Protein AF-A3J764-F1 (afdb_monomer_lite)

Structure (mmCIF, N/CA/C/O backbone):
data_AF-A3J764-F1
#
_entry.id   AF-A3J764-F1
#
loop_
_atom_site.group_PDB
_atom_site.id
_atom_site.type_symbol
_atom_site.label_atom_id
_atom_site.label_alt_id
_atom_site.label_comp_id
_atom_site.label_asym_id
_atom_site.label_entity_id
_atom_site.label_seq_id
_atom_site.pdbx_PDB_ins_code
_atom_site.Cartn_x
_atom_site.Cartn_y
_atom_site.Cartn_z
_atom_site.occupancy
_atom_site.B_iso_or_equiv
_atom_site.auth_seq_id
_atom_site.auth_comp_id
_atom_site.auth_asym_id
_atom_site.auth_atom_id
_atom_site.pdbx_PDB_model_num
ATOM 1 N N . MET A 1 1 ? 23.336 4.872 -10.282 1.00 54.88 1 MET A N 1
ATOM 2 C CA . MET A 1 1 ? 22.116 4.173 -10.745 1.00 54.88 1 MET A CA 1
ATOM 3 C C . MET A 1 1 ? 21.204 3.808 -9.575 1.00 54.88 1 MET A C 1
ATOM 5 O O . MET A 1 1 ? 20.024 4.112 -9.647 1.00 54.88 1 MET A O 1
ATOM 9 N N . GLU A 1 2 ? 21.726 3.262 -8.471 1.00 68.81 2 GLU A N 1
ATOM 10 C CA . GLU A 1 2 ? 20.889 2.789 -7.348 1.00 68.81 2 GLU A CA 1
ATOM 11 C C . GLU A 1 2 ? 20.148 3.894 -6.576 1.00 68.81 2 GLU A C 1
ATOM 13 O O . GLU A 1 2 ? 18.975 3.736 -6.256 1.00 68.81 2 GLU A O 1
ATOM 18 N N . ILE A 1 3 ? 20.775 5.054 -6.351 1.00 75.19 3 ILE A N 1
ATOM 19 C CA . ILE A 1 3 ? 20.159 6.170 -5.601 1.00 75.19 3 ILE A CA 1
ATOM 20 C C . ILE A 1 3 ? 18.901 6.708 -6.302 1.00 75.19 3 ILE A C 1
ATOM 22 O O . ILE A 1 3 ? 17.906 7.008 -5.650 1.00 75.19 3 ILE A O 1
ATOM 26 N N . LEU A 1 4 ? 18.919 6.800 -7.636 1.00 74.69 4 LEU A N 1
ATOM 27 C CA . LEU A 1 4 ? 17.779 7.299 -8.410 1.00 74.69 4 LEU A CA 1
ATOM 28 C C . LEU A 1 4 ? 16.599 6.315 -8.366 1.00 74.69 4 LEU A C 1
ATOM 30 O O . LEU A 1 4 ? 15.451 6.738 -8.244 1.00 74.69 4 LEU A O 1
ATOM 34 N N . ALA A 1 5 ? 16.883 5.009 -8.405 1.00 77.06 5 ALA A N 1
ATOM 35 C CA . ALA A 1 5 ? 15.869 3.967 -8.264 1.00 77.06 5 ALA A CA 1
ATOM 36 C C . ALA A 1 5 ? 15.254 3.956 -6.856 1.00 77.06 5 ALA A C 1
ATOM 38 O O . ALA A 1 5 ? 14.036 3.827 -6.725 1.00 77.06 5 ALA A O 1
ATOM 39 N N . LEU A 1 6 ? 16.074 4.158 -5.818 1.00 78.25 6 LEU A N 1
ATOM 40 C CA . LEU A 1 6 ? 15.626 4.259 -4.426 1.00 78.25 6 LEU A CA 1
ATOM 41 C C . LEU A 1 6 ? 14.719 5.483 -4.205 1.00 78.25 6 LEU A C 1
ATOM 43 O O . LEU A 1 6 ? 13.680 5.392 -3.555 1.00 78.25 6 LEU A O 1
ATOM 47 N N . LEU A 1 7 ? 15.081 6.627 -4.795 1.00 82.56 7 LEU A N 1
ATOM 48 C CA . LEU A 1 7 ? 14.262 7.840 -4.750 1.00 82.56 7 LEU A CA 1
ATOM 49 C C . LEU A 1 7 ? 12.936 7.653 -5.500 1.00 82.56 7 LEU A C 1
ATOM 51 O O . LEU A 1 7 ? 11.882 8.013 -4.978 1.00 82.56 7 LEU A O 1
ATOM 55 N N . GLY A 1 8 ? 12.965 7.044 -6.690 1.00 83.12 8 GLY A N 1
ATOM 56 C CA . GLY A 1 8 ? 11.759 6.764 -7.473 1.00 83.12 8 GLY A CA 1
ATOM 57 C C . GLY A 1 8 ? 10.791 5.811 -6.764 1.00 83.12 8 GLY A C 1
ATOM 58 O O . GLY A 1 8 ? 9.594 6.088 -6.690 1.00 83.12 8 GLY A O 1
ATOM 59 N N . THR A 1 9 ? 11.303 4.728 -6.171 1.00 84.88 9 THR A N 1
ATOM 60 C CA . THR A 1 9 ? 10.486 3.805 -5.360 1.00 84.88 9 THR A CA 1
ATOM 61 C C . THR A 1 9 ? 9.934 4.476 -4.108 1.00 84.88 9 THR A C 1
ATOM 63 O O . THR A 1 9 ? 8.765 4.270 -3.787 1.00 84.88 9 THR A O 1
ATOM 66 N N . GLY A 1 10 ? 10.715 5.336 -3.448 1.00 86.25 10 GLY A N 1
ATOM 67 C CA . GLY A 1 10 ? 10.246 6.132 -2.313 1.00 86.25 10 GLY A CA 1
ATOM 68 C C . GLY A 1 10 ? 9.065 7.042 -2.667 1.00 86.25 10 GLY A C 1
ATOM 69 O O . GLY A 1 10 ? 8.084 7.089 -1.928 1.00 86.25 10 GLY A O 1
ATOM 70 N N . ILE A 1 11 ? 9.107 7.709 -3.825 1.00 90.38 11 ILE A N 1
ATOM 71 C CA . ILE A 1 11 ? 8.010 8.571 -4.297 1.00 90.38 11 ILE A CA 1
ATOM 72 C C . ILE A 1 11 ? 6.748 7.748 -4.583 1.00 90.38 11 ILE A C 1
ATOM 74 O O . ILE A 1 11 ? 5.661 8.117 -4.140 1.00 90.38 11 ILE A O 1
ATOM 78 N N . ILE A 1 12 ? 6.878 6.617 -5.281 1.00 91.00 12 ILE A N 1
ATOM 79 C CA . ILE A 1 12 ? 5.739 5.742 -5.609 1.00 91.00 12 ILE A CA 1
ATOM 80 C C . ILE A 1 12 ? 5.112 5.162 -4.340 1.00 91.00 12 ILE A C 1
ATOM 82 O O . ILE A 1 12 ? 3.888 5.147 -4.209 1.00 91.00 12 ILE A O 1
ATOM 86 N N . ALA A 1 13 ? 5.940 4.745 -3.381 1.00 89.25 13 ALA A N 1
ATOM 87 C CA . ALA A 1 13 ? 5.481 4.291 -2.078 1.00 89.25 13 ALA A CA 1
ATOM 88 C C . ALA A 1 13 ? 4.680 5.388 -1.361 1.00 89.25 13 ALA A C 1
ATOM 90 O O . ALA A 1 13 ? 3.597 5.127 -0.845 1.00 89.25 13 ALA A O 1
ATOM 91 N N . LEU A 1 14 ? 5.159 6.632 -1.387 1.00 92.75 14 LEU A N 1
ATOM 92 C CA . LEU A 1 14 ? 4.495 7.763 -0.740 1.00 92.75 14 LEU A CA 1
ATOM 93 C C . LEU A 1 14 ? 3.155 8.112 -1.411 1.00 92.75 14 LEU A C 1
ATOM 95 O O . LEU A 1 14 ? 2.171 8.379 -0.721 1.00 92.75 14 LEU A O 1
ATOM 99 N N . ILE A 1 15 ? 3.073 8.023 -2.742 1.00 92.38 15 ILE A N 1
ATOM 100 C CA . ILE A 1 15 ? 1.810 8.164 -3.484 1.00 92.38 15 ILE A CA 1
ATOM 101 C C . ILE A 1 15 ? 0.835 7.041 -3.101 1.00 92.38 15 ILE A C 1
ATOM 103 O O . ILE A 1 15 ? -0.319 7.322 -2.773 1.00 92.38 15 ILE A O 1
ATOM 107 N N . GLY A 1 16 ? 1.298 5.787 -3.085 1.00 91.25 16 GLY A N 1
ATOM 108 C CA . GLY A 1 16 ? 0.499 4.632 -2.666 1.00 91.25 16 GLY A CA 1
ATOM 109 C C . GLY A 1 16 ? -0.026 4.769 -1.236 1.00 91.25 16 GLY A C 1
ATOM 110 O O . GLY A 1 16 ? -1.191 4.465 -0.977 1.00 91.25 16 GLY A O 1
ATOM 111 N N . PHE A 1 17 ? 0.791 5.318 -0.333 1.00 92.94 17 PHE A N 1
ATOM 112 C CA . PHE A 1 17 ? 0.392 5.620 1.039 1.00 92.94 17 PHE A CA 1
ATOM 113 C C . PHE A 1 17 ? -0.721 6.668 1.090 1.00 92.94 17 PHE A C 1
ATOM 115 O O . PHE A 1 17 ? -1.737 6.441 1.739 1.00 92.94 17 PHE A O 1
ATOM 122 N N . ILE A 1 18 ? -0.566 7.802 0.394 1.00 92.56 18 ILE A N 1
ATOM 123 C CA . ILE A 1 18 ? -1.566 8.884 0.386 1.00 92.56 18 ILE A CA 1
ATOM 124 C C . ILE A 1 18 ? -2.897 8.385 -0.179 1.00 92.56 18 ILE A C 1
ATOM 126 O O . ILE A 1 18 ? -3.956 8.661 0.387 1.00 92.56 18 ILE A O 1
ATOM 130 N N . VAL A 1 19 ? -2.855 7.646 -1.288 1.00 92.25 19 VAL A N 1
ATOM 131 C CA . VAL A 1 19 ? -4.057 7.081 -1.907 1.00 92.25 19 VAL A CA 1
ATOM 132 C C . VAL A 1 19 ? -4.711 6.073 -0.963 1.00 92.25 19 VAL A C 1
ATOM 134 O O . VAL A 1 19 ? -5.900 6.202 -0.676 1.00 92.25 19 VAL A O 1
ATOM 137 N N . GLY A 1 20 ? -3.943 5.130 -0.408 1.00 92.31 20 GLY A N 1
ATOM 138 C CA . GLY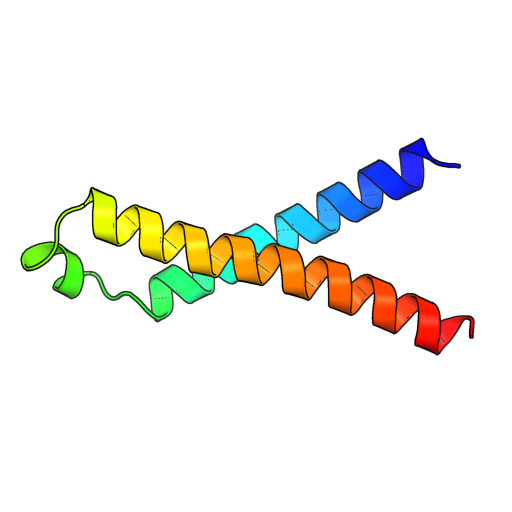 A 1 20 ? -4.440 4.163 0.573 1.00 92.31 20 GLY A CA 1
ATOM 139 C C . GLY A 1 20 ? -5.031 4.832 1.818 1.00 92.31 20 GLY A C 1
ATOM 140 O O . GLY A 1 20 ? -6.083 4.416 2.301 1.00 92.31 20 GLY A O 1
ATOM 141 N N . TRP A 1 21 ? -4.430 5.927 2.287 1.00 91.44 21 TRP A N 1
ATOM 142 C CA . TRP A 1 21 ? -4.951 6.716 3.401 1.00 91.44 21 TRP A CA 1
ATOM 143 C C . TRP A 1 21 ? -6.307 7.345 3.068 1.00 91.44 21 TRP A C 1
ATOM 145 O O . TRP A 1 21 ? -7.254 7.202 3.841 1.00 91.44 21 TRP A O 1
ATOM 155 N N . LYS A 1 22 ? -6.455 7.945 1.880 1.00 89.38 22 LYS A N 1
ATOM 156 C CA . LYS A 1 22 ? -7.748 8.481 1.420 1.00 89.38 22 LYS A CA 1
ATOM 157 C C . LYS A 1 22 ? -8.819 7.399 1.273 1.00 89.38 22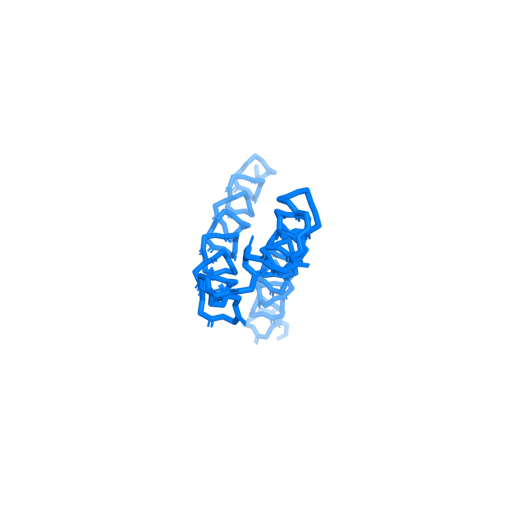 LYS A C 1
ATOM 159 O O . LYS A 1 22 ? -9.970 7.629 1.635 1.00 89.38 22 LYS A O 1
ATOM 164 N N . PHE A 1 23 ? -8.454 6.212 0.791 1.00 88.56 23 PHE A N 1
ATOM 165 C CA . PHE A 1 23 ? -9.370 5.068 0.771 1.00 88.56 23 PHE A CA 1
ATOM 166 C C . PHE A 1 23 ? -9.761 4.624 2.181 1.00 88.56 23 PHE A C 1
ATOM 168 O O . PHE A 1 23 ? -10.917 4.275 2.411 1.00 88.56 23 PHE A O 1
ATOM 175 N N . SER A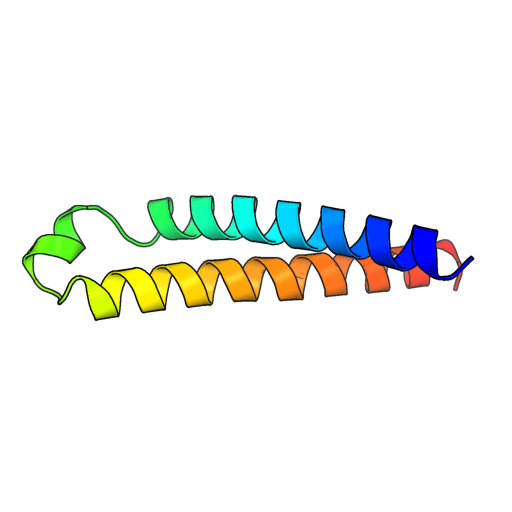 1 24 ? -8.840 4.683 3.143 1.00 88.31 24 SER A N 1
ATOM 176 C CA . SER A 1 24 ? -9.144 4.368 4.539 1.00 88.31 24 SER A CA 1
ATOM 177 C C . SER A 1 24 ? -10.147 5.348 5.158 1.00 88.31 24 SER A C 1
ATOM 179 O O . SER A 1 24 ? -11.014 4.929 5.920 1.00 88.31 24 SER A O 1
ATOM 181 N N . ASP A 1 25 ? -10.087 6.633 4.792 1.00 86.31 25 ASP A N 1
ATOM 182 C CA . ASP A 1 25 ? -11.058 7.641 5.231 1.00 86.31 25 ASP A CA 1
ATOM 183 C C . ASP A 1 25 ? -12.451 7.400 4.637 1.00 86.31 25 ASP A C 1
ATOM 185 O O . ASP A 1 25 ? -13.456 7.669 5.292 1.00 86.31 25 ASP A O 1
ATOM 189 N N . PHE A 1 26 ? -12.516 6.854 3.420 1.00 85.19 26 PHE A N 1
ATOM 190 C CA . PHE A 1 26 ? -13.773 6.451 2.796 1.00 85.19 26 PHE A CA 1
ATOM 191 C C . PHE A 1 26 ? -14.357 5.176 3.424 1.00 85.19 26 PHE A C 1
ATOM 193 O O . PHE A 1 26 ? -15.551 5.114 3.709 1.00 85.19 26 PHE A O 1
ATOM 200 N N . LEU A 1 27 ? -13.520 4.160 3.656 1.00 85.19 27 LEU A N 1
ATOM 201 C CA . LEU A 1 27 ? -13.946 2.863 4.194 1.00 85.19 27 LEU A CA 1
ATOM 202 C C . LEU A 1 27 ? -14.290 2.913 5.684 1.00 85.19 27 LEU A C 1
ATOM 204 O O . LEU A 1 27 ? -15.089 2.105 6.152 1.00 85.19 27 LEU A O 1
ATOM 208 N N . ILE A 1 28 ? -13.684 3.839 6.428 1.00 85.06 28 ILE A N 1
ATOM 209 C CA . ILE A 1 28 ? -13.852 3.969 7.874 1.00 85.06 28 ILE A CA 1
ATOM 210 C C . ILE A 1 28 ? -14.542 5.305 8.175 1.00 85.06 28 ILE A C 1
ATOM 212 O O . ILE A 1 28 ? -13.870 6.317 8.418 1.00 85.06 28 ILE A O 1
ATOM 216 N N . PRO A 1 29 ? -15.887 5.329 8.162 1.00 81.12 29 PRO A N 1
ATOM 217 C CA . PRO A 1 29 ? -16.643 6.550 8.374 1.00 81.12 29 PRO A CA 1
ATOM 218 C C . PRO A 1 29 ? -16.506 7.063 9.821 1.00 81.12 29 PRO A C 1
ATOM 220 O O . PRO A 1 29 ? -16.337 6.273 10.753 1.00 81.12 29 PRO A O 1
ATOM 223 N N . PRO A 1 30 ? -16.677 8.379 10.056 1.00 77.75 30 PRO A N 1
ATOM 224 C CA . PRO A 1 30 ? -16.522 9.003 11.375 1.00 77.75 30 PRO A CA 1
ATOM 225 C C . PRO A 1 30 ? -17.378 8.393 12.500 1.00 77.75 30 PRO A C 1
ATOM 227 O O . PRO A 1 30 ? -16.995 8.454 13.664 1.00 77.75 30 PRO A O 1
ATOM 230 N N . ARG A 1 31 ? -18.513 7.763 12.172 1.00 78.56 31 ARG A N 1
ATOM 231 C CA . ARG A 1 31 ? -19.395 7.098 13.152 1.00 78.56 31 ARG A CA 1
ATOM 232 C C . ARG A 1 31 ? -18.738 5.909 13.865 1.00 78.56 31 ARG A C 1
ATOM 234 O O . ARG A 1 31 ? -19.082 5.609 15.005 1.00 78.56 31 ARG A O 1
ATOM 241 N N . ASP A 1 32 ? -17.780 5.243 13.221 1.00 74.50 32 ASP A N 1
ATOM 242 C CA . ASP A 1 32 ? -17.119 4.059 13.781 1.00 74.50 32 ASP A CA 1
ATOM 243 C C . ASP A 1 32 ? -16.179 4.432 14.943 1.00 74.50 32 ASP A C 1
ATOM 245 O O . ASP A 1 32 ? -15.866 3.597 15.791 1.00 74.50 32 ASP A O 1
ATOM 249 N N . TYR A 1 33 ? -15.799 5.710 15.043 1.00 77.12 33 TYR A N 1
ATOM 250 C CA . TYR A 1 33 ? -14.988 6.250 16.136 1.00 77.12 33 TYR A CA 1
ATOM 251 C C . TYR A 1 33 ? -15.749 6.382 17.456 1.00 77.12 33 TYR A C 1
ATOM 253 O O . TYR A 1 33 ? -15.127 6.571 18.496 1.00 77.12 33 TYR A O 1
ATOM 261 N N . TRP A 1 34 ? -17.081 6.291 17.437 1.00 76.06 34 TRP A N 1
ATOM 262 C CA . TRP A 1 34 ? -17.899 6.384 18.650 1.00 76.06 34 TRP A CA 1
ATOM 263 C C . TRP A 1 34 ? -18.032 5.045 19.382 1.00 76.06 34 TRP A C 1
ATOM 265 O O . TRP A 1 34 ? -18.415 5.023 20.546 1.00 76.06 34 TRP A O 1
ATOM 275 N N . THR A 1 35 ? -17.714 3.929 18.715 1.00 77.50 35 THR A N 1
ATOM 276 C CA . THR A 1 35 ? -17.910 2.565 19.248 1.00 77.50 35 THR A CA 1
ATOM 277 C C . THR A 1 35 ? -16.614 1.771 19.411 1.00 77.50 35 THR A C 1
ATOM 279 O O . THR A 1 35 ? -16.614 0.726 20.060 1.00 77.50 35 THR A O 1
ATOM 282 N N . LYS A 1 36 ? -15.501 2.248 18.842 1.00 77.75 36 LYS A N 1
ATOM 283 C CA . LYS A 1 36 ? -14.198 1.567 18.844 1.00 77.75 36 LYS A CA 1
ATOM 284 C C . LYS A 1 36 ? -13.111 2.475 19.413 1.00 77.75 36 LYS A C 1
ATOM 286 O O . LYS A 1 36 ? -13.205 3.696 19.337 1.00 77.75 36 LYS A O 1
ATOM 291 N N . SER A 1 37 ? -12.050 1.879 19.964 1.00 82.94 37 SER A N 1
ATOM 292 C CA . SER A 1 37 ? -10.925 2.657 20.495 1.00 82.94 37 SER A CA 1
ATOM 293 C C . SER A 1 37 ? -10.186 3.396 19.372 1.00 82.94 37 SER A C 1
ATOM 295 O O . SER A 1 37 ? -9.993 2.860 18.276 1.00 82.94 37 SER A O 1
ATOM 297 N N . GLY A 1 38 ? -9.718 4.617 19.651 1.00 79.38 38 GLY A N 1
ATOM 298 C CA . GLY A 1 38 ? -8.963 5.417 18.679 1.00 79.38 38 GLY A CA 1
ATOM 299 C C . GLY A 1 38 ? -7.702 4.713 18.161 1.00 79.38 38 GLY A C 1
ATOM 300 O O . GLY A 1 38 ? -7.357 4.858 16.991 1.00 79.38 38 GLY A O 1
ATOM 301 N N . ALA A 1 39 ? -7.069 3.876 18.992 1.00 81.12 39 ALA A N 1
ATOM 302 C CA . ALA A 1 39 ? -5.912 3.071 18.603 1.00 81.12 39 ALA A CA 1
ATOM 303 C C . ALA A 1 39 ? -6.272 1.986 17.574 1.00 81.12 39 ALA A C 1
ATOM 305 O O . ALA A 1 39 ? -5.556 1.816 16.588 1.00 81.12 39 ALA A O 1
ATOM 306 N N . ALA A 1 40 ? -7.405 1.295 17.753 1.00 84.56 40 ALA A N 1
ATOM 307 C CA . ALA A 1 40 ? -7.880 0.301 16.789 1.00 84.56 40 ALA A CA 1
ATOM 308 C C . ALA A 1 40 ? -8.227 0.952 15.441 1.00 84.56 40 ALA A C 1
ATOM 310 O O . ALA A 1 40 ? -7.908 0.418 14.377 1.00 84.56 40 ALA A O 1
ATOM 311 N N . MET A 1 41 ? -8.826 2.143 15.483 1.00 87.50 41 MET A N 1
ATOM 312 C CA . MET A 1 41 ? -9.185 2.906 14.288 1.00 87.50 41 MET A CA 1
ATOM 313 C C . MET A 1 41 ? -7.950 3.386 13.523 1.00 87.50 41 MET A C 1
ATOM 315 O O . MET A 1 41 ? -7.876 3.222 12.307 1.00 87.50 41 MET A O 1
ATOM 319 N N . TRP A 1 42 ? -6.954 3.924 14.229 1.00 85.75 42 TRP A N 1
ATOM 320 C CA . TRP A 1 42 ? -5.703 4.358 13.611 1.00 85.75 42 TRP A CA 1
ATOM 321 C C . TRP A 1 42 ? -4.913 3.181 13.032 1.00 85.75 42 TRP A C 1
ATOM 323 O O . TRP A 1 42 ? -4.461 3.257 11.894 1.00 85.75 42 TRP A O 1
ATOM 333 N N . GLY A 1 43 ? -4.827 2.062 13.758 1.00 88.50 43 GLY A N 1
ATOM 334 C CA . GLY A 1 43 ? -4.179 0.845 13.266 1.00 88.50 43 GLY A CA 1
ATOM 335 C C . GLY A 1 43 ?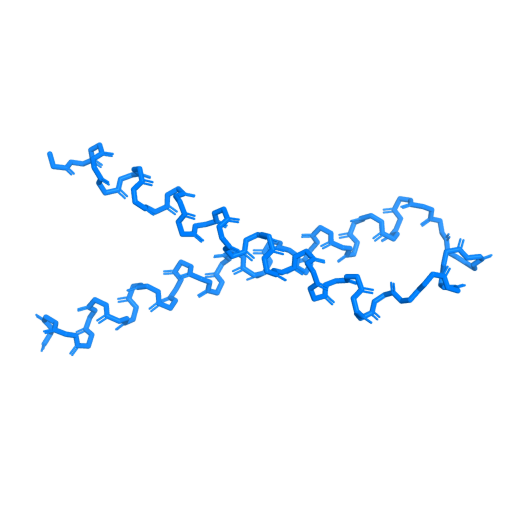 -4.842 0.286 12.005 1.00 88.50 43 GLY A C 1
ATOM 336 O O . GLY A 1 43 ? -4.149 -0.101 11.068 1.00 88.50 43 GLY A O 1
ATOM 337 N N . THR A 1 44 ? -6.177 0.314 11.936 1.00 87.81 44 THR A N 1
ATOM 338 C CA . THR A 1 44 ? -6.916 -0.132 10.742 1.00 87.81 44 THR A CA 1
ATOM 339 C C . THR A 1 44 ? -6.709 0.820 9.558 1.00 87.81 44 THR A C 1
ATOM 341 O O . THR A 1 44 ? -6.547 0.377 8.425 1.00 87.81 44 THR A O 1
ATOM 344 N N . LYS A 1 45 ? -6.653 2.137 9.793 1.00 88.50 45 LYS A N 1
ATOM 345 C CA . LYS A 1 45 ? -6.314 3.100 8.729 1.00 88.50 45 LYS A CA 1
ATOM 346 C C . LYS A 1 45 ? -4.894 2.909 8.215 1.00 88.50 45 LYS A C 1
ATOM 348 O O . LYS A 1 45 ? -4.667 2.884 7.006 1.00 88.50 45 LYS A O 1
ATOM 353 N N . LEU A 1 46 ? -3.954 2.706 9.134 1.00 90.94 46 LEU A N 1
ATOM 354 C CA . LEU A 1 46 ? -2.561 2.456 8.807 1.00 90.94 46 LEU A CA 1
ATOM 355 C C . LEU A 1 46 ? -2.395 1.161 8.002 1.00 90.94 46 LEU A C 1
ATOM 357 O O . LEU A 1 46 ? -1.660 1.168 7.021 1.00 90.94 46 LEU A O 1
ATOM 361 N N . SER A 1 47 ? -3.093 0.074 8.348 1.00 89.50 47 SER A N 1
ATOM 362 C CA . SER A 1 47 ? -2.989 -1.193 7.609 1.00 89.50 47 SER A CA 1
ATOM 363 C C . SER A 1 47 ? -3.507 -1.081 6.171 1.00 89.50 47 SER A C 1
ATOM 365 O O . SER A 1 47 ? -2.884 -1.618 5.251 1.00 89.50 47 SER A O 1
ATOM 367 N N . ILE A 1 48 ? -4.584 -0.322 5.945 1.00 90.81 48 ILE A N 1
ATOM 368 C CA . ILE A 1 48 ? -5.090 -0.016 4.598 1.00 90.81 48 ILE A CA 1
ATOM 369 C C . ILE A 1 48 ? -4.071 0.832 3.825 1.00 90.81 48 ILE A C 1
ATOM 371 O O . ILE A 1 48 ? -3.753 0.521 2.677 1.00 90.81 48 ILE A O 1
ATOM 375 N N . ALA A 1 49 ? -3.508 1.864 4.456 1.00 90.44 49 ALA A N 1
ATOM 376 C CA . ALA A 1 49 ? -2.515 2.727 3.823 1.00 90.44 49 ALA A CA 1
ATOM 377 C C . ALA A 1 49 ? -1.225 1.974 3.457 1.00 90.44 49 ALA A C 1
ATOM 379 O O . ALA A 1 49 ? -0.735 2.111 2.339 1.00 90.44 49 ALA A O 1
ATOM 380 N N . VAL A 1 50 ? -0.715 1.117 4.350 1.00 91.62 50 VAL A N 1
ATOM 381 C CA . VAL A 1 50 ? 0.453 0.253 4.098 1.00 91.62 50 VAL A CA 1
ATOM 382 C C . VAL A 1 50 ? 0.170 -0.741 2.973 1.00 91.62 50 VAL A C 1
ATOM 384 O O . VAL A 1 50 ? 1.015 -0.943 2.105 1.00 91.62 50 VAL A O 1
ATOM 387 N N . THR A 1 51 ? -1.037 -1.306 2.917 1.00 91.12 51 THR A N 1
ATOM 388 C CA . THR A 1 51 ? -1.439 -2.168 1.795 1.00 91.12 51 THR A CA 1
ATOM 389 C C . THR A 1 51 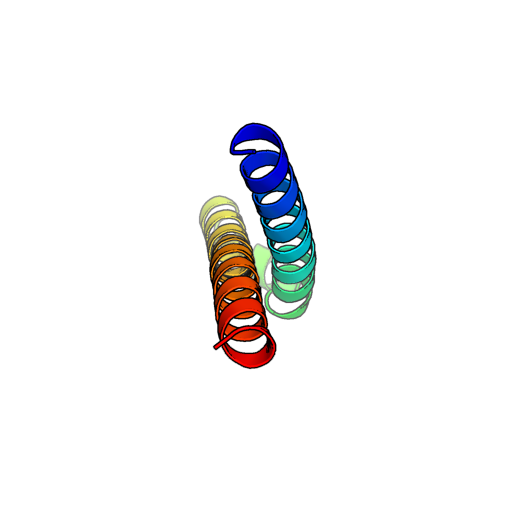? -1.418 -1.393 0.472 1.00 91.12 51 THR A C 1
ATOM 391 O O . THR A 1 51 ? -0.910 -1.899 -0.528 1.00 91.12 51 THR A O 1
ATOM 394 N N . GLY A 1 52 ? -1.874 -0.135 0.474 1.00 89.62 52 GLY A N 1
ATOM 395 C CA . GLY A 1 52 ? -1.766 0.776 -0.671 1.00 89.62 52 GLY A CA 1
ATOM 396 C C . GLY A 1 52 ? -0.324 0.999 -1.141 1.00 89.62 52 GLY A C 1
ATOM 397 O O . GLY A 1 52 ? -0.062 0.983 -2.344 1.00 89.62 52 GLY A O 1
ATOM 398 N N . VAL A 1 53 ? 0.628 1.123 -0.209 1.00 92.12 53 VAL A N 1
ATOM 399 C CA . VAL A 1 53 ? 2.070 1.191 -0.517 1.00 92.12 53 VAL A CA 1
ATOM 400 C C . VAL A 1 53 ? 2.546 -0.078 -1.217 1.00 92.12 53 VAL A C 1
ATOM 402 O O . VAL A 1 53 ? 3.163 -0.001 -2.279 1.00 92.12 53 VAL A O 1
ATOM 405 N N . CYS A 1 54 ? 2.249 -1.248 -0.644 1.00 90.00 54 CYS A N 1
ATOM 406 C CA . CYS A 1 54 ? 2.678 -2.529 -1.200 1.00 90.00 54 CYS A CA 1
ATOM 407 C C . CYS A 1 54 ? 2.144 -2.733 -2.622 1.00 90.00 54 CYS A C 1
ATOM 409 O O . CYS A 1 54 ? 2.909 -3.103 -3.509 1.00 90.00 54 CYS A O 1
ATOM 411 N N . VAL A 1 55 ? 0.862 -2.431 -2.857 1.00 90.12 55 VAL A N 1
ATOM 412 C CA . VAL A 1 55 ? 0.240 -2.550 -4.184 1.00 90.12 55 VAL A CA 1
ATOM 413 C C . VAL A 1 55 ? 0.858 -1.572 -5.185 1.00 90.12 55 VAL A C 1
ATOM 415 O O . VAL A 1 55 ? 1.114 -1.962 -6.320 1.00 90.12 55 VAL A O 1
ATOM 418 N N . ALA A 1 56 ? 1.157 -0.332 -4.788 1.00 88.38 56 ALA A N 1
ATOM 419 C CA . ALA A 1 56 ? 1.793 0.646 -5.674 1.00 88.38 56 ALA A CA 1
ATOM 420 C C . ALA A 1 56 ? 3.206 0.216 -6.106 1.00 88.38 56 ALA A C 1
ATOM 422 O O . ALA A 1 56 ? 3.556 0.321 -7.283 1.00 88.38 56 ALA A O 1
ATOM 423 N N . ILE A 1 57 ? 4.002 -0.320 -5.174 1.00 88.56 57 ILE A N 1
ATOM 424 C CA . ILE A 1 57 ? 5.342 -0.849 -5.471 1.00 88.56 57 ILE A CA 1
ATOM 425 C C . ILE A 1 57 ? 5.244 -2.056 -6.412 1.00 88.56 57 ILE A C 1
ATOM 427 O O . ILE A 1 57 ? 5.977 -2.137 -7.397 1.00 88.56 57 ILE A O 1
ATOM 431 N N . TRP A 1 58 ? 4.317 -2.976 -6.139 1.00 88.06 58 TRP A N 1
ATOM 432 C CA . TRP A 1 58 ? 4.127 -4.172 -6.959 1.00 88.06 58 TRP A CA 1
ATOM 433 C C . TRP A 1 58 ? 3.616 -3.833 -8.364 1.00 88.06 58 TRP A C 1
ATOM 435 O O . TRP A 1 58 ? 4.123 -4.360 -9.350 1.00 88.06 58 TRP A O 1
ATOM 445 N N . GLY A 1 59 ? 2.674 -2.892 -8.465 1.00 83.94 59 GLY A N 1
ATOM 446 C CA . GLY A 1 59 ? 2.163 -2.379 -9.734 1.00 83.94 59 GLY A CA 1
ATOM 447 C C . GLY A 1 59 ? 3.255 -1.728 -10.582 1.00 83.94 59 GLY A C 1
ATOM 448 O O . GLY A 1 59 ? 3.317 -1.977 -11.784 1.00 83.94 59 GLY A O 1
ATOM 449 N N . MET A 1 60 ? 4.168 -0.969 -9.964 1.00 83.56 60 MET A N 1
ATOM 450 C CA . MET A 1 60 ? 5.331 -0.426 -10.670 1.00 83.56 60 MET A CA 1
ATOM 451 C C . MET A 1 60 ? 6.247 -1.536 -11.198 1.00 83.56 60 MET A C 1
ATOM 453 O O . MET A 1 60 ? 6.654 -1.493 -12.357 1.00 83.56 60 MET A O 1
ATOM 457 N N . ALA A 1 61 ? 6.555 -2.542 -10.375 1.00 81.44 61 ALA A N 1
ATOM 458 C CA . ALA A 1 61 ? 7.396 -3.663 -10.790 1.00 81.44 61 ALA A CA 1
ATOM 459 C C . ALA A 1 61 ? 6.776 -4.447 -11.962 1.00 81.44 61 ALA A C 1
ATOM 461 O O . ALA A 1 61 ? 7.468 -4.750 -12.933 1.00 81.44 61 ALA A O 1
ATOM 462 N N . ALA A 1 62 ? 5.467 -4.711 -11.907 1.00 82.75 62 ALA A N 1
ATOM 463 C CA . ALA A 1 62 ? 4.730 -5.371 -12.982 1.00 82.75 62 ALA A CA 1
ATOM 464 C C . ALA A 1 62 ? 4.729 -4.548 -14.281 1.00 82.75 62 ALA A C 1
ATOM 466 O O . ALA A 1 62 ? 4.894 -5.104 -15.363 1.00 82.75 62 ALA A O 1
ATOM 467 N N . LEU A 1 63 ? 4.590 -3.222 -14.183 1.00 80.44 63 LEU A N 1
ATOM 468 C CA . LEU A 1 63 ? 4.588 -2.325 -15.338 1.00 80.44 63 LEU A CA 1
ATOM 469 C C . LEU A 1 63 ? 5.967 -2.246 -16.008 1.00 80.44 63 LEU A C 1
ATOM 471 O O . LEU A 1 63 ? 6.051 -2.271 -17.233 1.00 80.44 63 LEU A O 1
ATOM 475 N N . ILE A 1 64 ? 7.050 -2.222 -15.225 1.00 82.38 64 ILE A N 1
ATOM 476 C CA . ILE A 1 64 ? 8.418 -2.317 -15.758 1.00 82.38 64 ILE A CA 1
ATOM 477 C C . ILE A 1 64 ? 8.612 -3.655 -16.480 1.00 82.38 64 ILE A C 1
ATOM 479 O O . ILE A 1 64 ? 9.090 -3.669 -17.612 1.00 82.38 64 ILE A O 1
ATOM 483 N N . ALA A 1 65 ? 8.212 -4.768 -15.859 1.00 80.12 65 ALA A N 1
ATOM 484 C CA . ALA A 1 65 ? 8.329 -6.089 -16.470 1.00 80.12 65 ALA A CA 1
ATOM 485 C C . ALA A 1 65 ? 7.515 -6.211 -17.770 1.00 80.12 65 ALA A C 1
ATOM 487 O O . ALA A 1 65 ? 7.981 -6.824 -18.717 1.00 80.12 65 ALA A O 1
ATOM 488 N N . ALA A 1 66 ? 6.331 -5.598 -17.847 1.00 81.81 66 ALA A N 1
ATOM 489 C CA . ALA A 1 66 ? 5.503 -5.622 -19.052 1.00 81.81 66 ALA A CA 1
ATOM 490 C C . ALA A 1 66 ? 6.044 -4.747 -20.199 1.00 81.81 66 ALA A C 1
ATOM 492 O O . ALA A 1 66 ? 5.764 -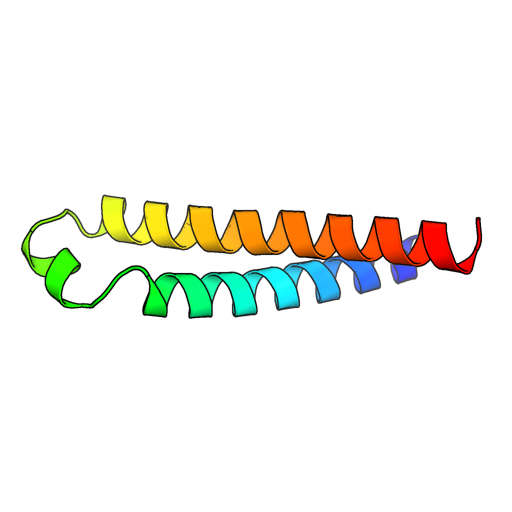5.029 -21.359 1.00 81.81 66 ALA A O 1
ATOM 493 N N . LEU A 1 67 ? 6.772 -3.667 -19.891 1.00 81.50 67 LEU A N 1
ATOM 494 C CA . LEU A 1 67 ? 7.319 -2.748 -20.898 1.00 81.50 67 LEU A CA 1
ATOM 495 C C . LEU A 1 67 ? 8.696 -3.163 -21.426 1.00 81.50 67 LEU A C 1
ATOM 497 O O . LEU A 1 67 ? 9.036 -2.818 -22.555 1.00 81.50 67 LEU A O 1
ATOM 501 N N . PHE A 1 68 ? 9.497 -3.837 -20.600 1.00 79.25 68 PHE A N 1
ATOM 502 C CA . PHE A 1 68 ? 10.896 -4.164 -20.900 1.00 79.25 68 PHE A CA 1
ATOM 503 C C . PHE A 1 68 ? 11.202 -5.670 -20.896 1.00 79.25 68 PHE A C 1
ATOM 505 O O . PHE A 1 68 ? 12.361 -6.038 -21.094 1.00 79.25 68 PHE A O 1
ATOM 512 N N . GLY A 1 69 ? 10.207 -6.514 -20.617 1.00 59.53 69 GLY A N 1
ATOM 513 C CA . GLY A 1 69 ? 10.299 -7.977 -20.663 1.00 59.53 69 GLY A CA 1
ATOM 514 C C . GLY A 1 69 ? 9.897 -8.572 -22.003 1.00 59.53 69 GLY A C 1
ATOM 515 O O . GLY A 1 69 ? 9.212 -7.880 -22.790 1.00 59.53 69 GLY A O 1
#

Radius of gyration: 15.46 Å; chains: 1; bounding box: 42×17×41 Å

pLDDT: mean 84.3, std 7.32, range [54.88, 92.94]

Foldseek 3Di:
DVVVVVVVLVVLLVVLLVVQLVVLCVVCDPVNPVPDPPVVSVVSSNVSSNVSSVVSSVVVVVVCVVVPD

Secondary structure (DSSP, 8-state):
-HHHHHHHHHHHHHHHHHHHHHHHHHHS-GGGGGTS-HHHHHHHHHHHHHHHHHHHHHHHHHHHHHHH-

Sequence (69 aa):
MEILALLGTGIIALIGFIVGWKFSDFLIPPRDYWTKSGAAMWGTKLSIAVTGVCVAIWGMAALIAALFG